Protein AF-A0A968FVF7-F1 (afdb_monomer)

Sequence (58 aa):
TLSAAQNLMFFGRIYGLRGKQLRSRVAEVLEMVGLTDRAKDKIEDYSGGMKRRINIAA

pLDDT: mean 94.26, std 4.18, range [76.25, 97.62]

Secondary structure (DSSP, 8-state):
--BHHHHHHHHHHHTT--HHHHHHHHHHHHHHTT-GGGTTSBGGGS-HHHHHHHHHH-

Structure (mmCIF, N/CA/C/O backbone):
data_AF-A0A968FVF7-F1
#
_entry.id   AF-A0A968FVF7-F1
#
loop_
_atom_site.group_PDB
_atom_site.id
_atom_site.type_symbol
_atom_site.label_atom_id
_atom_site.label_alt_id
_atom_site.label_comp_id
_atom_site.label_asym_id
_atom_site.label_entity_id
_atom_site.label_seq_id
_atom_site.pdbx_PDB_ins_code
_atom_site.Cartn_x
_atom_site.Cartn_y
_atom_site.Cartn_z
_atom_site.occupancy
_atom_site.B_iso_or_equiv
_atom_site.auth_seq_id
_atom_site.auth_comp_id
_atom_site.auth_asym_id
_atom_site.auth_atom_id
_atom_site.pdbx_PDB_model_num
ATOM 1 N N . THR A 1 1 ? 11.863 -8.605 3.533 1.00 78.50 1 THR A N 1
ATOM 2 C CA . THR A 1 1 ? 11.301 -7.384 2.914 1.00 78.50 1 THR A CA 1
ATOM 3 C C . THR A 1 1 ? 9.797 -7.363 3.096 1.00 78.50 1 THR A C 1
ATOM 5 O O . THR A 1 1 ? 9.202 -8.419 3.281 1.00 78.50 1 THR A O 1
ATOM 8 N N . LEU A 1 2 ? 9.193 -6.172 3.155 1.00 90.44 2 LEU A N 1
ATOM 9 C CA . LEU A 1 2 ? 7.751 -6.011 3.368 1.00 90.44 2 LEU A CA 1
ATOM 10 C C . LEU A 1 2 ? 6.974 -6.217 2.058 1.00 90.44 2 LEU A C 1
ATOM 12 O O . LEU A 1 2 ? 7.476 -5.911 0.973 1.00 90.44 2 LEU A O 1
ATOM 16 N N . SER A 1 3 ? 5.738 -6.704 2.171 1.00 94.88 3 SER A N 1
ATOM 17 C CA . SER A 1 3 ? 4.762 -6.638 1.073 1.00 94.88 3 SER A CA 1
ATOM 18 C C . SER A 1 3 ? 4.305 -5.205 0.808 1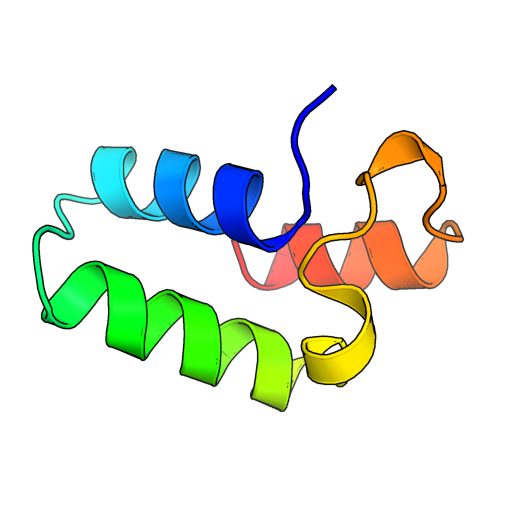.00 94.88 3 SER A C 1
ATOM 20 O O . SER A 1 3 ? 4.458 -4.333 1.668 1.00 94.88 3 SER A O 1
ATOM 22 N N . ALA A 1 4 ? 3.704 -4.957 -0.357 1.00 93.56 4 ALA A N 1
ATOM 23 C CA . ALA A 1 4 ? 3.141 -3.645 -0.679 1.00 93.56 4 ALA A CA 1
ATOM 24 C C . ALA A 1 4 ? 2.120 -3.180 0.370 1.00 93.56 4 ALA A C 1
ATOM 26 O O . ALA A 1 4 ? 2.222 -2.062 0.874 1.00 93.56 4 ALA A O 1
ATOM 27 N N . ALA A 1 5 ? 1.204 -4.057 0.790 1.00 95.06 5 ALA A N 1
ATOM 28 C CA . ALA A 1 5 ? 0.240 -3.738 1.838 1.00 95.06 5 ALA A CA 1
ATOM 29 C C . ALA A 1 5 ? 0.920 -3.431 3.182 1.00 95.06 5 ALA A C 1
ATOM 31 O O . ALA A 1 5 ? 0.531 -2.489 3.869 1.00 95.06 5 ALA A O 1
ATOM 32 N N . GLN A 1 6 ? 1.944 -4.198 3.572 1.00 95.94 6 GLN A N 1
ATOM 33 C CA . GLN A 1 6 ? 2.678 -3.953 4.820 1.00 95.94 6 GLN A CA 1
ATOM 34 C C . GLN A 1 6 ? 3.475 -2.651 4.789 1.00 95.94 6 GLN A C 1
ATOM 36 O O . GLN A 1 6 ? 3.517 -1.951 5.798 1.00 95.94 6 GLN A O 1
ATOM 41 N N . ASN A 1 7 ? 4.061 -2.307 3.646 1.00 94.69 7 ASN A N 1
ATOM 42 C CA . ASN A 1 7 ? 4.768 -1.049 3.447 1.00 94.69 7 ASN A CA 1
ATOM 43 C C . ASN A 1 7 ? 3.819 0.148 3.569 1.00 94.69 7 ASN A C 1
ATOM 45 O O . ASN A 1 7 ? 4.074 1.061 4.347 1.00 94.69 7 ASN A O 1
ATOM 49 N N . LEU A 1 8 ? 2.673 0.101 2.885 1.00 94.44 8 LEU A N 1
ATOM 50 C CA . LEU A 1 8 ? 1.644 1.138 2.990 1.00 94.44 8 LEU A CA 1
ATOM 51 C C . LEU A 1 8 ? 1.072 1.231 4.412 1.00 94.44 8 LEU A C 1
ATOM 53 O O . LEU A 1 8 ? 0.849 2.324 4.925 1.00 94.44 8 LEU A O 1
ATOM 57 N N . MET A 1 9 ? 0.884 0.097 5.095 1.00 96.25 9 MET A N 1
ATOM 58 C CA . MET A 1 9 ? 0.471 0.094 6.501 1.00 96.25 9 MET A CA 1
ATOM 59 C C . MET A 1 9 ? 1.518 0.733 7.419 1.00 96.25 9 MET A C 1
ATOM 61 O O . MET A 1 9 ? 1.149 1.388 8.393 1.00 96.25 9 MET A O 1
ATOM 65 N N . PHE A 1 10 ? 2.806 0.529 7.142 1.00 94.94 10 PHE A N 1
ATOM 66 C CA . PHE A 1 10 ? 3.900 1.121 7.904 1.00 94.94 10 PHE A CA 1
ATOM 67 C C . PHE A 1 10 ? 3.907 2.648 7.768 1.00 94.94 10 PHE A C 1
ATOM 69 O O . PHE A 1 10 ? 3.824 3.338 8.785 1.00 94.94 10 PHE A O 1
ATOM 76 N N . PHE A 1 11 ? 3.890 3.172 6.540 1.00 93.69 11 PHE A N 1
ATOM 77 C CA . PHE A 1 11 ? 3.826 4.618 6.300 1.00 93.69 11 PHE A CA 1
ATOM 78 C C . PHE A 1 11 ? 2.524 5.232 6.819 1.00 93.69 11 PHE A C 1
ATOM 80 O O . PHE A 1 11 ? 2.555 6.226 7.540 1.00 93.69 11 PHE A O 1
ATOM 87 N N . GLY A 1 12 ? 1.379 4.580 6.601 1.00 95.31 12 GLY A N 1
ATOM 88 C CA . GLY A 1 12 ? 0.103 5.046 7.140 1.00 95.31 12 GLY A CA 1
ATOM 89 C C . GLY A 1 12 ? 0.107 5.179 8.669 1.00 95.31 12 GLY A C 1
ATOM 90 O O . GLY A 1 12 ? -0.445 6.142 9.198 1.00 95.31 12 GLY A O 1
ATOM 91 N N . ARG A 1 13 ? 0.776 4.270 9.396 1.00 96.19 13 ARG A N 1
ATOM 92 C CA . ARG A 1 13 ? 0.948 4.392 10.857 1.00 96.19 13 ARG A CA 1
ATOM 93 C C . ARG A 1 13 ? 1.829 5.574 11.249 1.00 96.19 13 ARG A C 1
ATOM 95 O O . ARG A 1 13 ? 1.521 6.214 12.252 1.00 96.19 13 ARG A O 1
ATOM 102 N N . ILE A 1 14 ? 2.887 5.857 10.485 1.00 95.56 14 ILE A N 1
ATOM 103 C CA . ILE A 1 14 ? 3.741 7.040 10.686 1.00 95.56 14 ILE A CA 1
ATOM 104 C C . ILE A 1 14 ? 2.909 8.319 10.528 1.00 95.56 14 ILE A C 1
ATOM 106 O O . ILE A 1 14 ? 3.023 9.223 11.349 1.00 95.56 14 ILE A O 1
ATOM 110 N N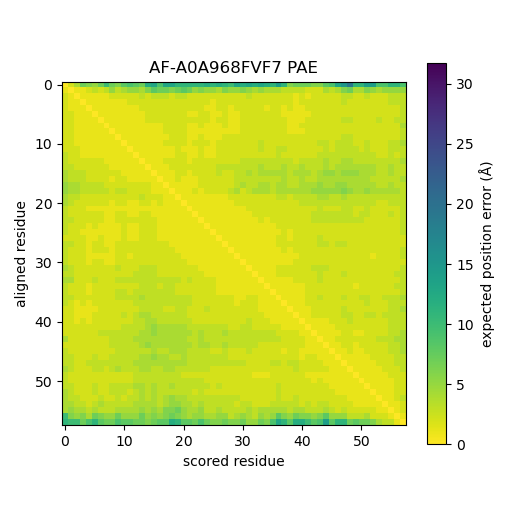 . TYR A 1 15 ? 1.990 8.348 9.561 1.00 93.56 15 TYR A N 1
ATOM 111 C CA . TYR A 1 15 ? 1.039 9.448 9.365 1.00 93.56 15 TYR A CA 1
ATOM 112 C C . TYR A 1 15 ? -0.147 9.451 10.350 1.00 93.56 15 TYR A C 1
ATOM 114 O O . TYR A 1 15 ? -1.091 10.219 10.186 1.00 93.56 15 TYR A O 1
ATOM 122 N N . GLY A 1 16 ? -0.130 8.601 11.380 1.00 96.19 16 GLY A N 1
ATOM 123 C CA . GLY A 1 16 ? -1.146 8.580 12.435 1.00 96.19 16 GLY A CA 1
ATOM 124 C C . GLY A 1 16 ? -2.406 7.767 12.119 1.00 96.19 16 GLY A C 1
ATOM 125 O O . GLY A 1 16 ? -3.288 7.669 12.974 1.00 96.19 16 GLY A O 1
ATOM 126 N N . LEU A 1 17 ? -2.498 7.119 10.953 1.00 96.31 17 LEU A N 1
ATOM 127 C CA . LEU A 1 17 ? -3.632 6.257 10.615 1.00 96.31 17 LEU A CA 1
ATOM 128 C C . LEU A 1 17 ? -3.578 4.949 11.407 1.00 96.31 17 LEU A C 1
ATOM 130 O O . LEU A 1 17 ? -2.542 4.287 11.521 1.00 96.31 17 LEU A O 1
ATOM 134 N N . ARG A 1 18 ? -4.731 4.528 11.936 1.00 96.81 18 ARG A N 1
ATOM 135 C CA . ARG A 1 18 ? -4.851 3.306 12.744 1.00 96.81 18 ARG A CA 1
ATOM 136 C C . ARG A 1 18 ? -6.130 2.532 12.435 1.00 96.81 18 ARG A C 1
ATOM 138 O O . ARG A 1 18 ? -7.054 3.027 11.791 1.00 96.81 18 ARG A O 1
ATOM 145 N N . GLY A 1 19 ? -6.169 1.284 12.902 1.00 96.50 19 GLY A N 1
ATOM 146 C CA . GLY A 1 19 ? -7.370 0.447 12.891 1.00 96.50 19 GLY A CA 1
ATOM 147 C C . G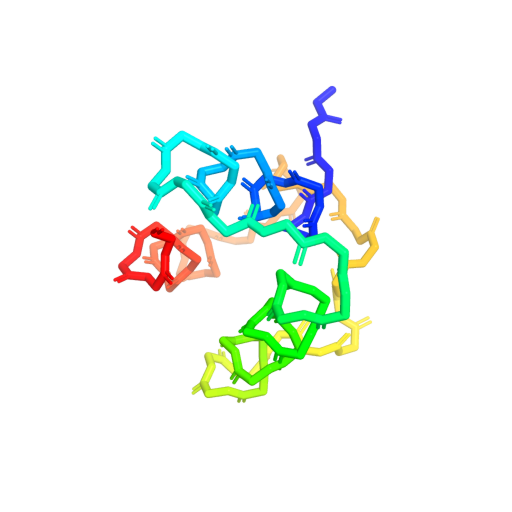LY A 1 19 ? -8.013 0.302 11.508 1.00 96.50 19 GLY A C 1
ATOM 148 O O . GLY A 1 19 ? -7.347 -0.049 10.534 1.00 96.50 19 GLY A O 1
ATOM 149 N N . LYS A 1 20 ? -9.328 0.540 11.438 1.00 97.38 20 LYS A N 1
ATOM 150 C CA . LYS A 1 20 ? -10.116 0.425 10.201 1.00 97.38 20 LYS A CA 1
ATOM 151 C C . LYS A 1 20 ? -9.705 1.469 9.161 1.00 97.38 20 LYS A C 1
ATOM 153 O O . LYS A 1 20 ? -9.589 1.115 7.996 1.00 97.38 20 LYS A O 1
ATOM 158 N N . GLN A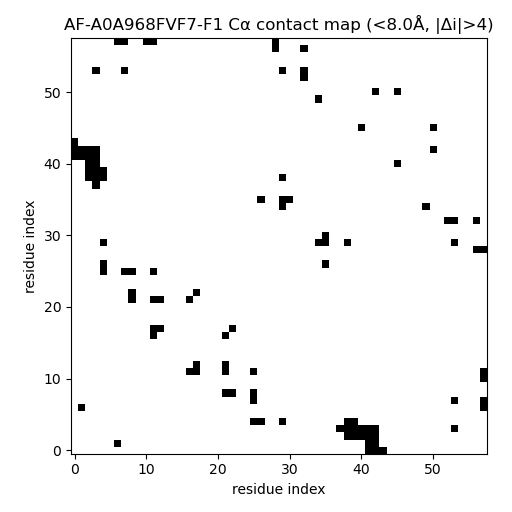 1 21 ? -9.422 2.701 9.586 1.00 97.12 21 GLN A N 1
ATOM 159 C CA . GLN A 1 21 ? -9.044 3.794 8.688 1.00 97.12 21 GLN A CA 1
ATOM 160 C C . GLN A 1 21 ? -7.750 3.480 7.930 1.00 97.12 21 GLN A C 1
ATOM 162 O O . GLN A 1 21 ? -7.700 3.640 6.715 1.00 97.12 21 GLN A O 1
ATOM 167 N N . LEU A 1 22 ? -6.740 2.944 8.625 1.00 97.62 22 LEU A N 1
ATOM 168 C CA . LEU A 1 22 ? -5.497 2.491 7.995 1.00 97.62 22 LEU A CA 1
ATOM 169 C C . LEU A 1 22 ? -5.761 1.421 6.931 1.00 97.62 22 LEU A C 1
ATOM 171 O O . LEU A 1 22 ? -5.251 1.514 5.822 1.00 97.62 22 LEU A O 1
ATOM 175 N N . ARG A 1 23 ? -6.566 0.405 7.265 1.00 96.94 23 ARG A N 1
ATOM 176 C CA . ARG A 1 23 ? -6.870 -0.696 6.338 1.00 96.94 23 ARG A CA 1
ATOM 177 C C . ARG A 1 23 ? -7.635 -0.213 5.110 1.00 96.94 23 ARG A C 1
ATOM 179 O O . ARG A 1 23 ? -7.291 -0.609 4.004 1.00 96.94 23 ARG A O 1
ATOM 186 N N . SER A 1 24 ? -8.628 0.652 5.306 1.00 97.44 24 SER A N 1
ATOM 187 C CA . SER A 1 24 ? -9.386 1.262 4.213 1.00 97.44 24 SER A CA 1
ATOM 188 C C . SER A 1 24 ? -8.487 2.102 3.313 1.00 97.44 24 SER A C 1
ATOM 190 O O . SER A 1 24 ? -8.536 1.931 2.102 1.00 97.44 24 SER A O 1
ATOM 192 N N . ARG A 1 25 ? -7.607 2.930 3.891 1.00 96.50 25 ARG A N 1
ATOM 193 C CA . ARG A 1 25 ? -6.688 3.760 3.107 1.00 96.50 25 ARG A CA 1
ATOM 194 C C . ARG A 1 25 ? -5.698 2.927 2.299 1.00 96.50 25 ARG A C 1
ATOM 196 O O . ARG A 1 25 ? -5.449 3.230 1.142 1.00 96.50 25 ARG A O 1
ATOM 203 N N . VAL A 1 26 ? -5.152 1.866 2.890 1.00 96.88 26 VAL A N 1
ATOM 204 C CA . VAL A 1 26 ? -4.242 0.947 2.191 1.00 96.88 26 VAL A CA 1
ATOM 205 C C . VAL A 1 26 ? -4.947 0.265 1.017 1.00 96.88 26 VAL A C 1
ATOM 207 O O . VAL A 1 26 ? -4.365 0.176 -0.059 1.00 96.88 26 VAL A O 1
ATOM 210 N N . ALA A 1 27 ? -6.189 -0.191 1.208 1.00 97.12 27 ALA A N 1
ATOM 211 C CA . ALA A 1 27 ? -6.973 -0.809 0.141 1.00 97.12 27 ALA A CA 1
ATOM 212 C C . ALA A 1 27 ? -7.252 0.176 -1.007 1.00 97.12 27 ALA A C 1
ATOM 214 O O . ALA A 1 27 ? -6.993 -0.153 -2.159 1.00 97.12 27 ALA A O 1
ATOM 215 N N . GLU A 1 28 ? -7.683 1.396 -0.678 1.00 96.56 28 GLU A N 1
ATOM 216 C CA . GLU A 1 28 ? -7.936 2.473 -1.645 1.00 96.56 28 GLU A CA 1
ATOM 217 C C . GLU A 1 28 ? -6.674 2.829 -2.443 1.00 96.56 28 GLU A C 1
ATOM 219 O O . GLU A 1 28 ? -6.715 2.956 -3.663 1.00 96.56 28 GLU A O 1
ATOM 224 N N . VAL A 1 29 ? -5.528 2.947 -1.766 1.00 95.62 29 VAL A N 1
ATOM 225 C CA . VAL A 1 29 ? -4.248 3.230 -2.422 1.00 95.62 29 VAL A CA 1
ATOM 226 C C . VAL A 1 29 ? -3.880 2.118 -3.398 1.00 95.62 29 VAL A C 1
ATOM 228 O O . VAL A 1 29 ? -3.522 2.410 -4.536 1.00 95.62 29 VAL A O 1
ATOM 231 N N . LEU A 1 30 ? -3.970 0.856 -2.971 1.00 96.31 30 LEU A N 1
ATOM 232 C CA . LEU A 1 30 ? -3.649 -0.296 -3.818 1.00 96.31 30 LEU A CA 1
ATOM 233 C C . LEU A 1 30 ? -4.548 -0.367 -5.054 1.00 96.31 30 LEU A C 1
ATOM 235 O O . LEU A 1 30 ? -4.054 -0.682 -6.137 1.00 96.31 30 LEU A O 1
ATOM 239 N N . GLU A 1 31 ? -5.826 -0.034 -4.904 1.00 96.94 31 GLU A N 1
ATOM 240 C CA . GLU A 1 31 ? -6.780 0.053 -6.006 1.00 96.94 31 GLU A CA 1
ATOM 241 C C . GLU A 1 31 ? -6.420 1.190 -6.968 1.00 96.94 31 GLU A C 1
ATOM 243 O O . GLU A 1 31 ? -6.287 0.959 -8.170 1.00 96.94 31 GLU A O 1
ATOM 248 N N . MET A 1 32 ? -6.136 2.385 -6.443 1.00 95.56 32 MET A N 1
ATOM 249 C CA . MET A 1 32 ? -5.763 3.564 -7.231 1.00 95.56 32 MET A CA 1
ATOM 250 C C . MET A 1 32 ? -4.516 3.333 -8.094 1.00 95.56 32 MET A C 1
ATOM 252 O O . MET A 1 32 ? -4.438 3.817 -9.222 1.00 95.56 32 MET A O 1
ATOM 256 N N . VAL A 1 33 ? -3.535 2.583 -7.5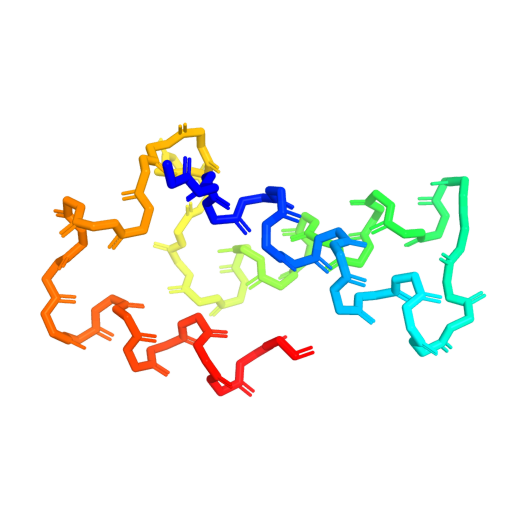86 1.00 94.69 33 VAL A N 1
ATOM 257 C CA . VAL A 1 33 ? -2.300 2.277 -8.327 1.00 94.69 33 VAL A CA 1
ATOM 258 C C . VAL A 1 33 ? -2.363 0.975 -9.135 1.00 94.69 33 VAL A C 1
ATOM 260 O O . VAL A 1 33 ? -1.360 0.599 -9.761 1.00 94.69 33 VAL A O 1
ATOM 263 N N . GLY A 1 34 ? -3.510 0.286 -9.118 1.00 95.75 34 GLY A N 1
ATOM 264 C CA . GLY A 1 34 ? -3.749 -0.964 -9.839 1.00 95.75 34 GLY A CA 1
ATOM 265 C C . GLY A 1 34 ? -2.888 -2.131 -9.347 1.00 95.75 34 GLY A C 1
ATOM 266 O O . GLY A 1 34 ? -2.353 -2.885 -10.158 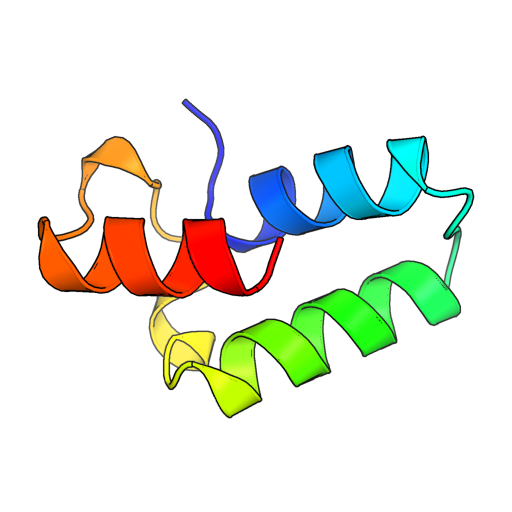1.00 95.75 34 GLY A O 1
ATOM 267 N N . LEU A 1 35 ? -2.676 -2.246 -8.033 1.00 96.44 35 LEU A N 1
ATOM 268 C CA . LEU A 1 35 ? -1.828 -3.272 -7.404 1.00 96.44 35 LEU A CA 1
ATOM 269 C C . LEU A 1 35 ? -2.561 -4.124 -6.361 1.00 96.44 35 LEU A C 1
ATOM 271 O O . LEU A 1 35 ? -1.915 -4.864 -5.618 1.00 96.44 35 LEU A O 1
ATOM 275 N N . THR A 1 36 ? -3.892 -4.072 -6.323 1.00 96.56 36 THR A N 1
ATOM 276 C CA . THR A 1 36 ? -4.727 -4.861 -5.404 1.00 96.56 36 THR A CA 1
ATOM 277 C C . THR A 1 36 ? -4.404 -6.356 -5.451 1.00 96.56 36 THR A C 1
ATOM 279 O O . THR A 1 36 ? -4.134 -6.953 -4.409 1.00 96.56 36 THR A O 1
ATOM 282 N N . ASP A 1 37 ? -4.312 -6.949 -6.645 1.00 96.38 37 ASP A N 1
ATOM 283 C CA . ASP A 1 37 ? -4.031 -8.388 -6.815 1.00 96.38 37 ASP A CA 1
ATOM 284 C C . ASP A 1 37 ? -2.622 -8.788 -6.364 1.00 96.38 37 ASP A C 1
ATOM 286 O O . ASP A 1 37 ? -2.335 -9.952 -6.096 1.00 96.38 37 ASP A O 1
ATOM 290 N N . ARG A 1 38 ? -1.731 -7.802 -6.263 1.00 95.31 38 ARG A N 1
ATOM 291 C CA . ARG A 1 38 ? -0.320 -7.958 -5.910 1.00 95.31 38 ARG A CA 1
ATOM 292 C C . ARG A 1 38 ? -0.034 -7.474 -4.492 1.00 95.31 38 ARG A C 1
ATOM 294 O O . ARG A 1 38 ? 1.123 -7.434 -4.087 1.00 95.31 38 ARG A O 1
ATOM 301 N N . ALA A 1 39 ? -1.052 -7.112 -3.712 1.00 94.81 39 ALA A N 1
ATOM 302 C CA . ALA A 1 39 ? -0.898 -6.456 -2.414 1.00 94.81 39 ALA A CA 1
ATOM 303 C C . ALA A 1 39 ? -0.055 -7.248 -1.397 1.00 94.81 39 ALA A C 1
ATOM 305 O O . ALA A 1 39 ? 0.576 -6.655 -0.517 1.00 94.81 39 ALA A O 1
ATOM 306 N N . LYS A 1 40 ? -0.070 -8.582 -1.506 1.00 95.62 40 LYS A N 1
ATOM 307 C CA . LYS A 1 40 ? 0.647 -9.513 -0.621 1.00 95.62 40 LYS A CA 1
ATOM 308 C C . LYS A 1 40 ? 2.042 -9.883 -1.127 1.00 95.62 40 LYS A C 1
ATOM 310 O O . LYS A 1 40 ? 2.832 -10.407 -0.345 1.00 95.62 40 LYS A O 1
ATOM 315 N N . ASP A 1 41 ? 2.346 -9.592 -2.387 1.00 95.81 41 ASP A N 1
ATOM 316 C CA . ASP A 1 41 ? 3.663 -9.823 -2.969 1.00 95.81 41 ASP A CA 1
ATOM 317 C C . ASP A 1 41 ? 4.677 -8.881 -2.311 1.00 95.81 41 ASP A C 1
ATOM 319 O O . ASP A 1 41 ? 4.350 -7.766 -1.874 1.00 95.81 41 ASP A O 1
ATOM 323 N N . LYS A 1 42 ? 5.930 -9.326 -2.225 1.00 94.75 42 LYS A N 1
ATOM 324 C CA . LYS A 1 42 ? 7.001 -8.507 -1.667 1.00 94.75 42 LYS A CA 1
ATOM 325 C C . LYS A 1 42 ? 7.325 -7.361 -2.619 1.00 94.75 42 LYS A C 1
ATOM 327 O O . LYS A 1 42 ? 7.384 -7.543 -3.831 1.00 94.75 42 LYS A O 1
ATOM 332 N N . ILE A 1 43 ? 7.639 -6.188 -2.065 1.00 91.81 43 ILE A N 1
ATOM 333 C CA . ILE A 1 43 ? 8.049 -5.034 -2.882 1.00 91.81 43 ILE A CA 1
ATOM 334 C C . ILE A 1 43 ? 9.311 -5.337 -3.693 1.00 91.81 43 ILE A C 1
ATOM 336 O O . ILE A 1 43 ? 9.494 -4.765 -4.761 1.00 91.81 43 ILE A O 1
ATOM 340 N N . GLU A 1 44 ? 10.192 -6.222 -3.226 1.00 92.19 44 GLU A N 1
ATOM 341 C CA . GLU A 1 44 ? 11.407 -6.580 -3.968 1.00 92.19 44 GLU A CA 1
ATOM 342 C C . GLU A 1 44 ? 11.101 -7.195 -5.341 1.00 92.19 44 GLU A C 1
ATOM 344 O O . GLU A 1 44 ? 11.776 -6.838 -6.311 1.00 92.19 44 GLU A O 1
ATOM 349 N N . ASP A 1 45 ? 10.017 -7.971 -5.431 1.00 94.25 45 ASP A N 1
ATOM 350 C CA . ASP A 1 45 ? 9.556 -8.679 -6.633 1.00 94.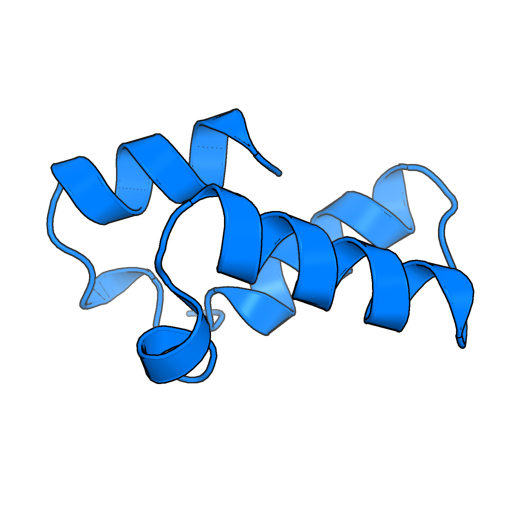25 45 ASP A CA 1
ATOM 351 C C . ASP A 1 45 ? 8.830 -7.754 -7.626 1.00 94.25 45 ASP A C 1
ATOM 353 O O . ASP A 1 45 ? 8.512 -8.137 -8.753 1.00 94.25 45 ASP A O 1
ATOM 357 N N . TYR A 1 46 ? 8.562 -6.506 -7.234 1.00 94.88 46 TYR A N 1
ATOM 358 C CA . TYR A 1 46 ? 7.917 -5.533 -8.104 1.00 94.88 46 TYR A CA 1
ATOM 359 C C . TYR A 1 46 ? 8.869 -5.041 -9.191 1.00 94.88 46 TYR A C 1
ATOM 361 O O . TYR A 1 46 ? 10.029 -4.689 -8.938 1.00 94.88 46 TYR A O 1
ATOM 369 N N . SER A 1 47 ? 8.332 -4.906 -10.406 1.00 96.44 47 SER A N 1
ATOM 370 C CA . SER A 1 47 ? 9.009 -4.167 -11.472 1.00 96.44 47 SER A CA 1
ATOM 371 C C . SER A 1 47 ? 9.295 -2.724 -11.035 1.00 96.44 47 SER A C 1
ATOM 373 O O . SER A 1 47 ? 8.622 -2.175 -10.157 1.00 96.44 47 SER A O 1
ATOM 375 N N . GLY A 1 48 ? 10.264 -2.064 -11.676 1.00 96.31 48 GLY A N 1
ATOM 376 C CA . GLY A 1 48 ? 10.596 -0.668 -11.361 1.00 96.31 48 GLY A CA 1
ATOM 377 C C . GLY A 1 48 ? 9.384 0.272 -11.436 1.00 96.31 48 GLY A C 1
ATOM 378 O O . GLY A 1 48 ? 9.206 1.127 -10.569 1.00 96.31 48 GLY A O 1
ATOM 379 N N . GLY A 1 49 ? 8.491 0.058 -12.409 1.00 96.19 49 GLY A N 1
ATOM 380 C CA . GLY A 1 49 ? 7.247 0.822 -12.538 1.00 96.19 49 GLY A CA 1
ATOM 381 C C . GLY A 1 49 ? 6.275 0.596 -11.376 1.00 96.19 49 GLY A C 1
ATOM 382 O O . GLY A 1 49 ? 5.701 1.553 -10.864 1.00 96.19 49 GLY A O 1
ATOM 383 N N . MET A 1 50 ? 6.126 -0.648 -10.913 1.00 95.44 50 MET A N 1
ATOM 384 C CA . MET A 1 50 ? 5.282 -0.978 -9.757 1.00 95.44 50 MET A CA 1
ATOM 385 C C . MET A 1 50 ? 5.842 -0.378 -8.459 1.00 95.44 50 MET A C 1
ATOM 387 O O . MET A 1 50 ? 5.086 0.203 -7.682 1.00 95.44 50 MET A O 1
ATOM 391 N N . LYS A 1 51 ? 7.168 -0.435 -8.259 1.00 94.50 51 LYS A N 1
ATOM 392 C CA . LYS A 1 51 ? 7.852 0.217 -7.126 1.00 94.50 51 LYS A CA 1
ATOM 393 C C . LYS A 1 51 ? 7.611 1.725 -7.127 1.00 94.50 51 LYS A C 1
ATOM 395 O O . LYS A 1 51 ? 7.254 2.291 -6.098 1.00 94.50 51 LYS A O 1
ATOM 400 N N . ARG A 1 52 ? 7.738 2.372 -8.292 1.00 94.38 52 ARG A N 1
ATOM 401 C CA . ARG A 1 52 ? 7.490 3.812 -8.440 1.00 94.38 52 ARG A CA 1
ATOM 402 C C . ARG A 1 52 ? 6.044 4.178 -8.106 1.00 94.38 52 ARG A C 1
ATOM 404 O O . ARG A 1 52 ? 5.836 5.152 -7.396 1.00 94.38 52 ARG A O 1
ATOM 411 N N . ARG A 1 53 ? 5.063 3.388 -8.559 1.00 93.75 53 ARG A N 1
ATOM 412 C CA . ARG A 1 53 ? 3.645 3.619 -8.239 1.00 93.75 53 ARG A CA 1
ATOM 413 C C . ARG A 1 53 ? 3.344 3.489 -6.744 1.00 93.75 53 ARG A C 1
ATOM 415 O O . ARG A 1 53 ? 2.693 4.374 -6.205 1.00 93.75 53 ARG A O 1
ATOM 422 N N . ILE A 1 54 ? 3.854 2.454 -6.066 1.00 91.00 54 ILE A N 1
ATOM 423 C CA . ILE A 1 54 ? 3.698 2.320 -4.604 1.00 91.00 54 ILE A CA 1
ATOM 424 C C . ILE A 1 54 ? 4.340 3.488 -3.864 1.00 91.00 54 ILE A C 1
ATOM 426 O O . ILE A 1 54 ? 3.713 4.040 -2.972 1.00 91.00 54 ILE A O 1
ATOM 430 N N . ASN A 1 55 ? 5.557 3.886 -4.238 1.00 88.12 55 ASN A N 1
ATOM 431 C 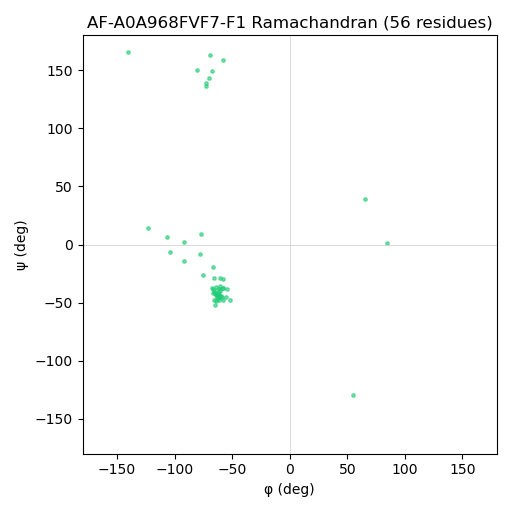CA . ASN A 1 55 ? 6.263 4.969 -3.551 1.00 88.12 55 ASN A CA 1
ATOM 432 C C . ASN A 1 55 ? 5.576 6.332 -3.705 1.00 88.12 55 ASN A C 1
ATOM 434 O O . ASN A 1 55 ? 5.722 7.171 -2.830 1.00 88.12 55 ASN A O 1
ATOM 438 N N . ILE A 1 56 ? 4.857 6.565 -4.807 1.00 86.94 56 ILE A N 1
ATOM 439 C CA . ILE A 1 56 ? 4.087 7.803 -5.011 1.00 86.94 56 ILE A CA 1
ATOM 440 C C . ILE A 1 56 ? 2.804 7.810 -4.167 1.00 86.94 56 ILE A C 1
ATOM 442 O O . ILE A 1 56 ? 2.293 8.879 -3.847 1.00 86.94 56 ILE A O 1
ATOM 446 N N . ALA A 1 57 ? 2.274 6.635 -3.826 1.00 81.88 57 ALA A N 1
ATOM 447 C CA . ALA A 1 57 ? 0.999 6.504 -3.130 1.00 81.88 57 ALA A CA 1
ATOM 448 C C . ALA A 1 57 ? 1.118 6.170 -1.629 1.00 81.88 57 ALA A C 1
ATOM 4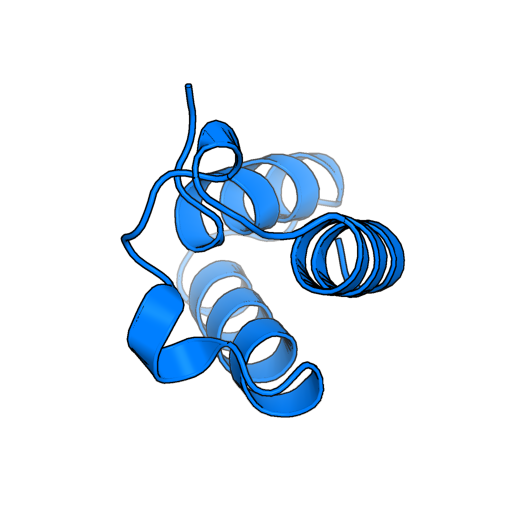50 O O . ALA A 1 57 ? 0.097 6.127 -0.940 1.00 81.88 57 ALA A O 1
ATOM 451 N N . ALA A 1 58 ? 2.338 5.912 -1.145 1.00 76.25 58 ALA A N 1
ATOM 452 C CA . ALA A 1 58 ? 2.683 5.694 0.262 1.00 76.25 58 ALA A CA 1
ATOM 453 C C . ALA A 1 58 ? 2.794 7.016 1.027 1.00 76.25 58 ALA A C 1
ATOM 455 O O . ALA A 1 58 ? 2.326 7.031 2.189 1.00 76.25 58 ALA A O 1
#

Solvent-accessible surface area (backbone atoms only — not comparable to full-atom values): 3244 Å² total; per-residue (Å²): 132,52,20,47,49,52,47,34,48,51,42,32,42,75,75,67,39,52,76,68,61,30,54,52,50,43,51,50,42,29,51,76,64,72,36,55,95,47,30,78,44,42,49,84,79,42,53,72,68,55,46,51,47,51,66,76,65,81

Nearest PDB structures (foldseek):
  6cvl-assembly1_C  TM=9.050E-01  e=3.757E-03  Escherichia coli K-12
  6cvl-assembly1_D  TM=9.026E-01  e=4.263E-03  Escherichia coli K-12
  1oxx-assembly1_K  TM=8.654E-01  e=2.740E-03  Saccharolobus solfataricus
  6z67-assembly2_B  TM=9.166E-01  e=7.525E-03  Streptococcus pneumoniae
  1oxv-assembly3_D  TM=8.649E-01  e=6.227E-03  Saccharolobus solfataricus

Foldseek 3Di:
DAFLLRVQLVVCVVVVDDDPRSNVLSCVLCVVLVNNVRRRPHLVPDDPSSVVSSVVSD

Mean predicted aligned error: 2.42 Å

Radius of gyration: 10.38 Å; Cα contacts (8 Å, |Δi|>4): 55; chains: 1; bounding box: 22×19×25 Å